Protein AF-A0A4R3L0T0-F1 (afdb_monomer_lite)

Sequence (60 aa):
DLNPDELVWSYTKRTGVARSPLRSGEKLADRVHAQLSGIKLRPDLVRSFFGHPSVAYISD

Foldseek 3Di:
DDDLVVVVVVCLCVDFLVPDDDDPPDDSVVRSVVVVVVCVVCVVNSVVSCVDPVNVVVVD

pLDDT: mean 88.27, std 9.25, range [59.75, 97.38]

Organism: NCBI:txid634155

Structure (mmCIF, N/CA/C/O backbone):
data_AF-A0A4R3L0T0-F1
#
_entry.id   AF-A0A4R3L0T0-F1
#
loop_
_atom_site.group_PDB
_atom_site.id
_atom_site.type_symbol
_atom_site.label_atom_id
_atom_site.label_alt_id
_atom_site.label_comp_id
_atom_site.label_asym_id
_atom_site.label_entity_id
_atom_site.label_seq_id
_atom_site.pdbx_PDB_ins_code
_atom_site.Cartn_x
_atom_site.Cartn_y
_atom_site.Cartn_z
_atom_site.occupancy
_atom_site.B_iso_or_equiv
_atom_site.auth_seq_id
_atom_site.auth_comp_id
_atom_site.auth_asym_id
_atom_site.auth_atom_id
_atom_site.pdbx_PDB_model_num
ATOM 1 N N . ASP A 1 1 ? 15.679 10.180 -2.992 1.00 59.75 1 ASP A N 1
ATOM 2 C CA . ASP A 1 1 ? 14.870 9.281 -3.828 1.00 59.75 1 ASP A CA 1
ATOM 3 C C . ASP A 1 1 ? 13.838 8.549 -3.004 1.00 59.75 1 ASP A C 1
ATOM 5 O O . ASP A 1 1 ? 14.142 8.168 -1.880 1.00 59.75 1 ASP A O 1
ATOM 9 N N . LEU A 1 2 ? 12.621 8.407 -3.536 1.00 70.81 2 LEU A N 1
ATOM 10 C CA . LEU A 1 2 ? 11.649 7.458 -2.992 1.00 70.81 2 LEU A CA 1
ATOM 11 C C . LEU A 1 2 ? 11.984 6.085 -3.561 1.00 70.81 2 LEU A C 1
ATOM 13 O O . LEU A 1 2 ? 12.091 5.945 -4.774 1.00 70.81 2 LEU A O 1
ATOM 17 N N . ASN A 1 3 ? 12.086 5.094 -2.691 1.00 88.19 3 ASN A N 1
ATOM 18 C CA . ASN A 1 3 ? 12.048 3.685 -3.051 1.00 88.19 3 ASN A CA 1
ATOM 19 C C . ASN A 1 3 ? 10.589 3.247 -3.371 1.00 88.19 3 ASN A C 1
ATOM 21 O O . ASN A 1 3 ? 9.631 3.986 -3.102 1.00 88.19 3 ASN A O 1
ATOM 25 N N . PRO A 1 4 ? 10.371 2.068 -3.984 1.00 90.31 4 PRO A N 1
ATOM 26 C CA . PRO A 1 4 ? 9.041 1.630 -4.419 1.00 90.31 4 PRO A CA 1
ATOM 27 C C . PRO A 1 4 ? 8.041 1.463 -3.270 1.00 90.31 4 PRO A C 1
ATOM 29 O O . PRO A 1 4 ? 6.846 1.693 -3.447 1.00 90.31 4 PRO A O 1
ATOM 32 N N . ASP A 1 5 ? 8.507 1.091 -2.083 1.00 91.44 5 ASP A N 1
ATOM 33 C CA . ASP A 1 5 ? 7.712 0.977 -0.861 1.00 91.44 5 ASP A CA 1
ATOM 34 C C . ASP A 1 5 ? 7.153 2.327 -0.396 1.00 91.44 5 ASP A C 1
ATOM 36 O O . ASP A 1 5 ? 5.982 2.383 -0.016 1.00 91.44 5 ASP A O 1
ATOM 40 N N . GLU A 1 6 ? 7.888 3.433 -0.533 1.00 93.19 6 GLU A N 1
ATOM 41 C CA . GLU A 1 6 ? 7.331 4.766 -0.271 1.00 93.19 6 GLU A CA 1
ATOM 42 C C . GLU A 1 6 ? 6.240 5.152 -1.290 1.00 93.19 6 GLU A C 1
ATOM 44 O O . GLU A 1 6 ? 5.241 5.795 -0.938 1.00 93.19 6 GLU A O 1
ATOM 49 N N . LEU A 1 7 ? 6.350 4.705 -2.548 1.00 94.12 7 LEU A N 1
ATOM 50 C CA . LEU A 1 7 ? 5.284 4.883 -3.545 1.00 94.12 7 LEU A CA 1
ATOM 51 C C . LEU A 1 7 ? 4.032 4.066 -3.185 1.00 94.12 7 LEU A C 1
ATOM 53 O O . LEU A 1 7 ? 2.915 4.599 -3.226 1.00 94.12 7 LEU A O 1
ATOM 57 N N . VAL A 1 8 ? 4.206 2.811 -2.753 1.00 94.00 8 VAL A N 1
ATOM 58 C CA . VAL A 1 8 ? 3.123 1.961 -2.227 1.00 94.00 8 VAL A CA 1
ATOM 59 C C . VAL A 1 8 ? 2.473 2.614 -1.007 1.00 94.00 8 VAL A C 1
ATOM 61 O O . VAL A 1 8 ? 1.241 2.659 -0.908 1.00 94.00 8 VAL A O 1
ATOM 64 N N . TRP A 1 9 ? 3.267 3.167 -0.090 1.00 92.06 9 TRP A N 1
ATOM 65 C CA . TRP A 1 9 ? 2.765 3.836 1.106 1.00 92.06 9 TRP A CA 1
ATOM 66 C C . TRP A 1 9 ? 1.975 5.102 0.767 1.00 92.06 9 TRP A C 1
ATOM 68 O O . TRP A 1 9 ? 0.886 5.335 1.300 1.00 92.06 9 TRP A O 1
ATOM 78 N N . SER A 1 10 ? 2.459 5.900 -0.183 1.00 91.81 10 SER A N 1
ATOM 79 C CA . SER A 1 10 ? 1.756 7.086 -0.669 1.00 91.81 10 SER A CA 1
ATOM 80 C C . SER A 1 10 ? 0.414 6.745 -1.326 1.00 91.81 10 SER A C 1
ATOM 82 O O . SER A 1 10 ? -0.591 7.413 -1.058 1.00 91.81 10 SER A O 1
ATOM 84 N N . TYR A 1 11 ? 0.365 5.682 -2.138 1.00 92.12 11 TYR A N 1
ATOM 85 C CA . TYR A 1 11 ? -0.880 5.166 -2.712 1.00 92.12 11 TYR A CA 1
ATOM 86 C C . TYR A 1 11 ? -1.831 4.669 -1.620 1.00 92.12 11 TYR A C 1
ATOM 88 O O . TYR A 1 11 ? -3.019 5.000 -1.634 1.00 92.12 11 TYR A O 1
ATOM 96 N N . THR A 1 12 ? -1.305 3.932 -0.639 1.00 91.12 12 THR A N 1
ATOM 97 C CA . THR A 1 12 ? -2.080 3.375 0.477 1.00 91.12 12 THR A CA 1
ATOM 98 C C . THR A 1 12 ? -2.726 4.471 1.322 1.00 91.12 12 THR A C 1
ATOM 100 O O . THR A 1 12 ? -3.889 4.359 1.689 1.00 91.12 12 THR A O 1
ATOM 103 N N . LYS A 1 13 ? -2.024 5.583 1.566 1.00 87.50 13 LYS A N 1
ATOM 104 C CA . LYS A 1 13 ? -2.582 6.745 2.276 1.00 87.50 13 LYS A CA 1
ATOM 105 C C . LYS A 1 13 ? -3.588 7.540 1.446 1.00 87.50 13 LYS A C 1
ATOM 107 O O . LYS A 1 13 ? -4.478 8.153 2.012 1.00 87.50 13 LYS A O 1
ATOM 112 N N . ARG A 1 14 ? -3.457 7.588 0.118 1.00 86.62 14 ARG A N 1
ATOM 113 C CA . ARG A 1 14 ? -4.368 8.369 -0.748 1.00 86.62 14 ARG A CA 1
ATOM 114 C C . ARG A 1 14 ? -5.629 7.609 -1.158 1.00 86.62 14 ARG A C 1
ATOM 116 O O . ARG A 1 14 ? -6.628 8.223 -1.529 1.00 86.62 14 ARG A O 1
ATOM 123 N N . THR A 1 15 ? -5.600 6.284 -1.089 1.00 78.31 15 THR A N 1
ATOM 124 C CA . THR A 1 15 ? -6.709 5.405 -1.478 1.00 78.31 15 THR A CA 1
ATOM 125 C C . THR A 1 15 ? -7.231 4.645 -0.258 1.00 78.31 15 THR A C 1
ATOM 127 O O . THR A 1 15 ? -6.482 4.419 0.679 1.00 78.31 15 THR A O 1
ATOM 130 N N . GLY A 1 16 ? -8.514 4.276 -0.211 1.00 68.25 16 GLY A N 1
ATOM 131 C CA . GLY A 1 16 ? -9.046 3.381 0.832 1.00 68.25 16 GLY A CA 1
ATOM 132 C C . GLY A 1 16 ? -8.997 3.923 2.272 1.00 68.25 16 GLY A C 1
ATOM 133 O O . GLY A 1 16 ? -9.903 4.647 2.684 1.00 68.25 16 GLY A O 1
ATOM 134 N N . VAL A 1 17 ? -7.967 3.544 3.040 1.00 65.19 17 VAL A N 1
ATOM 135 C CA . VAL A 1 17 ? -7.857 3.715 4.504 1.00 65.19 17 VAL A CA 1
ATOM 136 C C . VAL A 1 17 ? -8.050 5.159 4.975 1.00 65.19 17 VAL A C 1
ATOM 138 O O . VAL A 1 17 ? -8.709 5.374 5.988 1.00 65.19 17 VAL A O 1
ATOM 141 N N . ALA A 1 18 ? -7.534 6.159 4.258 1.00 65.50 18 ALA A N 1
ATOM 142 C CA . ALA A 1 18 ? -7.626 7.551 4.715 1.00 65.50 18 ALA A CA 1
ATOM 143 C C . ALA A 1 18 ? -8.981 8.220 4.449 1.00 65.50 18 ALA A C 1
ATOM 145 O O . ALA A 1 18 ? -9.228 9.318 4.941 1.00 65.50 18 ALA A O 1
ATOM 146 N N . ARG A 1 19 ? -9.860 7.601 3.650 1.00 69.75 19 ARG A N 1
ATOM 147 C CA . ARG A 1 19 ? -11.117 8.234 3.216 1.00 69.75 19 ARG A CA 1
ATOM 148 C C . ARG A 1 19 ? -12.315 7.858 4.081 1.00 69.75 19 ARG A C 1
ATOM 150 O O . ARG A 1 19 ? -13.422 8.314 3.810 1.00 69.75 19 ARG A O 1
ATOM 157 N N . SER A 1 20 ? -12.139 7.022 5.104 1.00 79.75 20 SER A N 1
ATOM 158 C CA . SER A 1 20 ? -13.233 6.634 5.996 1.00 79.75 20 SER A CA 1
ATOM 159 C C . SER A 1 20 ? -12.735 6.401 7.421 1.00 79.75 20 SER A C 1
ATOM 161 O O . SER A 1 20 ? -11.801 5.618 7.608 1.00 79.75 20 SER A O 1
ATOM 163 N N . PRO A 1 21 ? -13.364 7.013 8.439 1.00 86.25 21 PRO A N 1
ATOM 164 C CA . PRO A 1 21 ? -12.991 6.783 9.829 1.00 86.25 21 PRO A CA 1
ATOM 165 C C . PRO A 1 21 ? -13.150 5.305 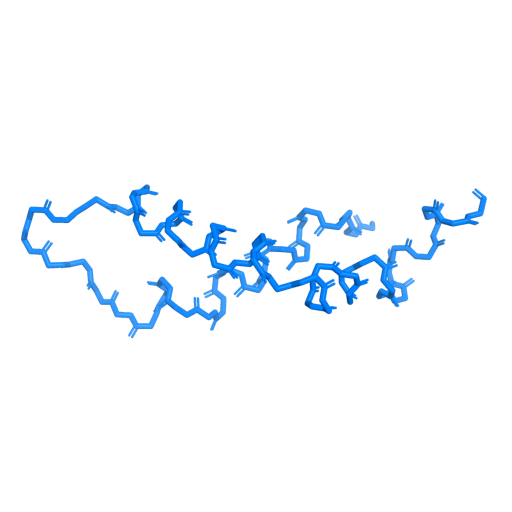10.217 1.00 86.25 21 PRO A C 1
ATOM 167 O O . PRO A 1 21 ? -13.897 4.542 9.587 1.00 86.25 21 PRO A O 1
ATOM 170 N N . LEU A 1 22 ? -12.408 4.888 11.241 1.00 88.94 22 LEU A N 1
ATOM 171 C CA . LEU A 1 22 ? -12.583 3.573 11.856 1.00 88.94 22 LEU A CA 1
ATOM 172 C C . LEU A 1 22 ? -13.931 3.535 12.576 1.00 88.94 22 LEU A C 1
ATOM 174 O O . LEU A 1 22 ? -14.291 4.480 13.278 1.00 88.94 22 LEU A O 1
ATOM 178 N N . ARG A 1 23 ? -14.680 2.450 12.394 1.00 89.88 23 ARG A N 1
ATOM 179 C CA . ARG A 1 23 ? -15.869 2.148 13.190 1.00 89.88 23 ARG A CA 1
ATOM 180 C C . ARG A 1 23 ? -15.436 1.499 14.501 1.00 89.88 23 ARG A C 1
ATOM 182 O O . ARG A 1 23 ? -14.317 1.003 14.634 1.00 89.88 23 ARG A O 1
ATOM 189 N N . SER A 1 24 ? -16.344 1.493 15.472 1.00 93.00 24 SER A N 1
ATOM 190 C CA . SER A 1 24 ? -16.108 0.824 16.752 1.00 93.00 24 SER A CA 1
ATOM 191 C C . SER A 1 24 ? -15.729 -0.645 16.534 1.00 93.00 24 SER A C 1
ATOM 193 O O . SER A 1 24 ? -16.392 -1.349 15.773 1.00 93.00 24 SER A O 1
ATOM 195 N N . GLY A 1 25 ? -14.647 -1.084 17.178 1.00 94.00 25 GLY A N 1
ATOM 196 C CA . GLY A 1 25 ? -14.110 -2.443 17.057 1.00 94.00 25 GLY A CA 1
ATOM 197 C C . GLY A 1 25 ? -13.171 -2.688 15.869 1.00 94.00 25 GLY A C 1
ATOM 198 O O . GLY A 1 25 ? -12.520 -3.729 15.843 1.00 94.00 25 GLY A O 1
ATOM 199 N N . GLU A 1 26 ? -13.033 -1.760 14.917 1.00 93.38 26 GLU A N 1
ATOM 200 C CA . GLU A 1 26 ? -12.058 -1.899 13.827 1.00 93.38 26 GLU A CA 1
ATOM 201 C C . GLU A 1 26 ? -10.662 -1.418 14.233 1.00 93.38 26 GLU A C 1
ATOM 203 O O . GLU A 1 26 ? -10.501 -0.415 14.932 1.00 93.38 26 GLU A O 1
ATOM 208 N N . LYS A 1 27 ? -9.627 -2.091 13.715 1.00 92.44 27 LYS A N 1
ATOM 209 C CA . LYS A 1 27 ? -8.230 -1.678 13.881 1.00 92.44 27 LYS A CA 1
ATOM 210 C C . LYS A 1 27 ? -7.681 -1.105 12.580 1.00 92.44 27 LYS A C 1
ATOM 212 O O . LYS A 1 27 ? -7.906 -1.646 11.497 1.00 92.44 27 LYS A O 1
ATOM 217 N N . LEU A 1 28 ? -6.890 -0.037 12.695 1.00 90.38 28 LEU A N 1
ATOM 218 C CA . LEU A 1 28 ? -6.211 0.572 11.547 1.00 90.38 28 LEU A CA 1
ATOM 219 C C . LEU A 1 28 ? -5.305 -0.429 10.824 1.00 90.38 28 LEU A C 1
ATOM 221 O O . LEU A 1 28 ? -5.323 -0.492 9.598 1.00 90.38 28 LEU A O 1
ATOM 225 N N . ALA A 1 29 ? -4.549 -1.223 11.587 1.00 92.38 29 ALA A N 1
ATOM 226 C CA . ALA A 1 29 ? -3.629 -2.219 11.050 1.00 92.38 29 ALA A CA 1
ATOM 227 C C . ALA A 1 29 ? -4.343 -3.237 10.149 1.00 92.38 29 ALA A C 1
ATOM 229 O O . ALA A 1 29 ? -3.871 -3.503 9.048 1.00 92.38 29 ALA A O 1
ATOM 230 N N . ASP A 1 30 ? -5.515 -3.729 10.561 1.00 93.38 30 ASP A N 1
ATOM 231 C CA . ASP A 1 30 ? -6.287 -4.705 9.784 1.00 93.38 30 ASP A CA 1
ATOM 232 C C . ASP A 1 30 ? -6.759 -4.106 8.452 1.00 93.38 30 ASP A C 1
ATOM 234 O O . ASP A 1 30 ? -6.652 -4.742 7.403 1.00 93.38 30 ASP A O 1
ATOM 238 N N . ARG A 1 31 ? -7.205 -2.841 8.456 1.00 90.44 31 ARG A N 1
ATOM 239 C CA . ARG A 1 31 ? -7.582 -2.136 7.221 1.00 90.44 31 ARG A CA 1
ATOM 240 C C . ARG A 1 31 ? -6.389 -1.897 6.297 1.00 90.44 31 ARG A C 1
ATOM 242 O O . ARG A 1 31 ? -6.507 -2.091 5.088 1.00 90.44 31 ARG A O 1
ATOM 249 N N . VAL A 1 32 ? -5.244 -1.498 6.853 1.00 91.75 32 VAL A N 1
ATOM 250 C CA . VAL A 1 32 ? -4.001 -1.325 6.087 1.00 91.75 32 VAL A CA 1
ATOM 251 C C . VAL A 1 32 ? -3.570 -2.662 5.481 1.00 91.75 32 VAL A C 1
ATOM 253 O O . VAL A 1 32 ? -3.286 -2.719 4.287 1.00 91.75 32 VAL A O 1
ATOM 256 N N . HIS A 1 33 ? -3.610 -3.757 6.243 1.00 94.00 33 HIS A N 1
ATOM 257 C CA . HIS A 1 33 ? -3.300 -5.096 5.739 1.00 94.00 33 HIS A CA 1
ATOM 258 C C . HIS A 1 33 ? -4.254 -5.554 4.636 1.00 94.00 33 HIS A C 1
ATOM 260 O O . HIS A 1 33 ? -3.795 -6.084 3.620 1.00 94.00 33 HIS A O 1
ATOM 266 N N . ALA A 1 34 ? -5.560 -5.325 4.787 1.00 92.94 34 ALA A N 1
ATOM 267 C CA . ALA A 1 34 ? -6.539 -5.634 3.750 1.00 92.94 34 ALA A CA 1
ATOM 268 C C . ALA A 1 34 ? -6.264 -4.838 2.464 1.00 92.94 34 ALA A C 1
ATOM 270 O O . ALA A 1 34 ? -6.283 -5.395 1.365 1.00 92.94 34 ALA A O 1
ATOM 271 N N . GLN A 1 35 ? -5.927 -3.552 2.589 1.00 92.06 35 GLN A N 1
ATOM 272 C CA . GLN A 1 35 ? -5.596 -2.713 1.442 1.00 92.06 35 GLN A CA 1
ATOM 273 C C . GLN A 1 35 ? -4.294 -3.142 0.754 1.00 92.06 35 GL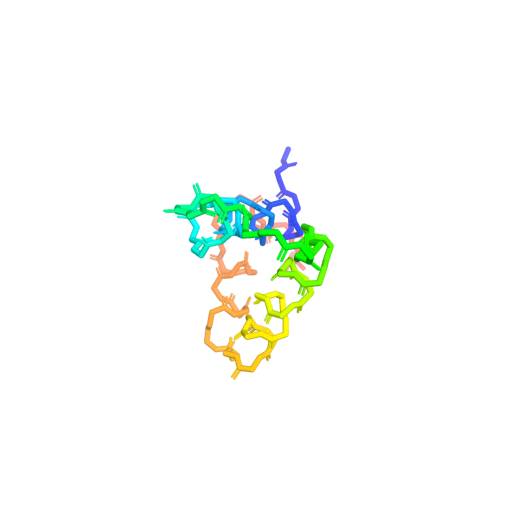N A C 1
ATOM 275 O O . GLN A 1 35 ? -4.272 -3.260 -0.471 1.00 92.06 35 GLN A O 1
ATOM 280 N N . LEU A 1 36 ? -3.234 -3.434 1.512 1.00 94.12 36 LEU A N 1
ATOM 281 C CA . LEU A 1 36 ? -1.980 -3.969 0.970 1.00 94.12 36 LEU A CA 1
ATOM 282 C C . LEU A 1 36 ? -2.201 -5.323 0.279 1.00 94.12 36 LEU A C 1
ATOM 284 O O . LEU A 1 36 ? -1.652 -5.566 -0.795 1.00 94.12 36 LEU A O 1
ATOM 288 N N . SER A 1 37 ? -3.071 -6.172 0.831 1.00 95.69 37 SER A N 1
ATOM 289 C CA . SER A 1 37 ? -3.477 -7.433 0.197 1.00 95.69 37 SER A CA 1
ATOM 290 C C . SER A 1 37 ? -4.205 -7.187 -1.130 1.00 95.69 37 SER A C 1
ATOM 292 O O . SER A 1 37 ? -3.918 -7.849 -2.123 1.00 95.69 37 SER A O 1
ATOM 294 N N . GLY A 1 38 ? -5.078 -6.178 -1.195 1.00 94.88 38 GLY A N 1
ATOM 295 C CA . GLY A 1 38 ? -5.728 -5.754 -2.439 1.00 94.88 38 GLY A CA 1
ATOM 296 C C . GLY A 1 38 ? -4.771 -5.135 -3.468 1.00 94.88 38 GLY A C 1
ATOM 297 O O . GLY A 1 38 ? -5.007 -5.233 -4.672 1.00 94.88 38 GLY A O 1
ATOM 298 N N . ILE A 1 39 ? -3.676 -4.504 -3.033 1.00 95.19 39 ILE A N 1
ATOM 299 C CA . ILE A 1 39 ? -2.596 -4.061 -3.930 1.00 95.19 39 ILE A CA 1
ATOM 300 C C . ILE A 1 39 ? -1.837 -5.275 -4.475 1.00 95.19 39 ILE A C 1
ATOM 302 O O . ILE A 1 39 ? -1.644 -5.363 -5.682 1.00 95.19 39 ILE A O 1
ATOM 306 N N . LYS A 1 40 ? -1.483 -6.245 -3.620 1.00 95.19 40 LYS A N 1
ATOM 307 C CA . LYS A 1 40 ? -0.786 -7.482 -4.017 1.00 95.19 40 LYS A CA 1
ATOM 308 C C . LYS A 1 40 ? -1.527 -8.259 -5.113 1.00 95.19 40 LYS A C 1
ATOM 310 O O . LYS A 1 40 ? -0.887 -8.854 -5.973 1.00 95.19 40 LYS A O 1
ATOM 315 N N . LEU A 1 41 ? -2.859 -8.241 -5.098 1.00 97.38 41 LEU A N 1
ATOM 316 C CA . LEU A 1 41 ? -3.701 -8.911 -6.098 1.00 97.38 41 LEU A CA 1
ATOM 317 C C . LEU A 1 41 ? -3.785 -8.172 -7.450 1.00 97.38 41 LEU A C 1
ATOM 319 O O . LEU A 1 41 ? -4.390 -8.695 -8.382 1.00 97.38 41 LEU A O 1
ATOM 323 N N . ARG A 1 42 ? -3.191 -6.978 -7.577 1.00 97.12 42 ARG A N 1
ATOM 324 C CA . ARG A 1 42 ? -3.207 -6.147 -8.792 1.00 97.12 42 ARG A CA 1
ATOM 325 C C . ARG A 1 42 ? -1.795 -6.003 -9.367 1.00 97.12 42 ARG A C 1
ATOM 327 O O . ARG A 1 42 ? -1.098 -5.035 -9.057 1.00 97.12 42 ARG A O 1
ATOM 334 N N . PRO A 1 43 ? -1.327 -6.973 -10.172 1.00 96.50 43 PRO A N 1
ATOM 335 C CA . PRO A 1 43 ? 0.051 -6.993 -10.657 1.00 96.50 43 PRO A CA 1
ATOM 336 C C . PRO A 1 43 ? 0.386 -5.818 -11.587 1.00 96.50 43 PRO A C 1
ATOM 338 O O . PRO A 1 43 ? 1.534 -5.392 -11.638 1.00 96.50 43 PRO A O 1
ATOM 341 N N . ASP A 1 44 ? -0.595 -5.275 -12.308 1.00 97.00 44 ASP A N 1
ATOM 342 C CA . ASP A 1 44 ? -0.481 -4.040 -13.092 1.00 97.00 44 ASP 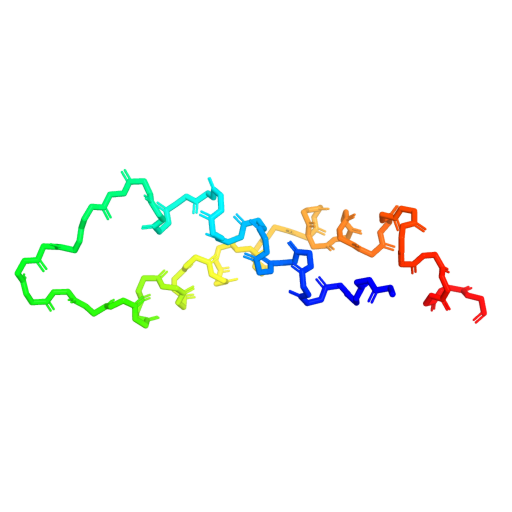A CA 1
ATOM 343 C C . ASP A 1 44 ? -0.123 -2.838 -12.203 1.00 97.00 44 ASP A C 1
ATOM 345 O O . ASP A 1 44 ? 0.853 -2.134 -12.469 1.00 97.00 44 ASP A O 1
ATOM 349 N N . LEU A 1 45 ? -0.840 -2.668 -11.089 1.00 95.94 45 LEU A N 1
ATOM 350 C CA . LEU A 1 45 ? -0.566 -1.614 -10.121 1.00 95.94 45 LEU A CA 1
ATOM 351 C C . LEU A 1 45 ? 0.799 -1.816 -9.460 1.00 95.94 45 LEU A C 1
ATOM 353 O O . LEU A 1 45 ? 1.567 -0.864 -9.354 1.00 95.94 45 LEU A O 1
ATOM 357 N N . VAL A 1 46 ? 1.129 -3.045 -9.054 1.00 95.06 46 VAL A N 1
ATOM 358 C CA . VAL A 1 46 ? 2.438 -3.346 -8.456 1.00 95.06 46 VAL A CA 1
ATOM 359 C C . VAL A 1 46 ? 3.567 -2.961 -9.411 1.00 95.06 46 VAL A C 1
ATOM 361 O O . VAL A 1 46 ? 4.470 -2.236 -9.005 1.00 95.06 46 VAL A O 1
ATOM 364 N N . ARG A 1 47 ? 3.493 -3.359 -10.690 1.00 94.62 47 ARG A N 1
ATOM 365 C CA . ARG A 1 47 ? 4.498 -2.989 -11.702 1.00 94.62 47 ARG A CA 1
ATOM 366 C C . ARG A 1 47 ? 4.592 -1.480 -11.909 1.00 94.62 47 ARG A C 1
ATOM 368 O O . ARG A 1 47 ? 5.693 -0.975 -12.097 1.00 94.62 47 ARG A O 1
ATOM 375 N N . SER A 1 48 ? 3.476 -0.754 -11.833 1.00 93.56 48 SER A N 1
ATOM 376 C CA . SER A 1 48 ? 3.484 0.703 -12.010 1.00 93.56 48 SER A CA 1
ATOM 377 C C . SER A 1 48 ? 4.350 1.438 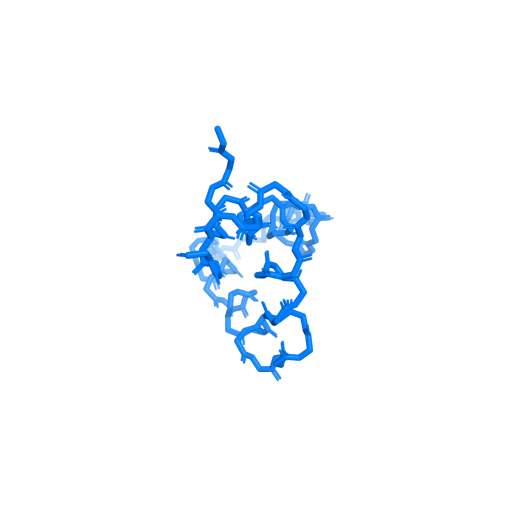-10.977 1.00 93.56 48 SER A C 1
ATOM 379 O O . SER A 1 48 ? 4.962 2.445 -11.321 1.00 93.56 48 SER A O 1
ATOM 381 N N . PHE A 1 49 ? 4.479 0.917 -9.747 1.00 93.38 49 PHE A N 1
ATOM 382 C CA . PHE A 1 49 ? 5.373 1.503 -8.741 1.00 93.38 49 PHE A CA 1
ATOM 383 C C . PHE A 1 49 ? 6.846 1.386 -9.134 1.00 93.38 49 PHE A C 1
ATOM 385 O O . PHE A 1 49 ? 7.599 2.322 -8.906 1.00 93.38 49 PHE A O 1
ATOM 392 N N . PHE A 1 50 ? 7.240 0.277 -9.764 1.00 91.69 50 PHE A N 1
ATOM 393 C CA . PHE A 1 50 ? 8.607 0.052 -10.251 1.00 91.69 50 PHE A CA 1
ATOM 394 C C . PHE A 1 50 ? 8.890 0.751 -11.588 1.00 91.69 50 PHE A C 1
ATOM 396 O O . PHE A 1 50 ? 10.044 0.976 -11.926 1.00 91.69 50 PHE A O 1
ATOM 403 N N . GLY A 1 51 ? 7.849 1.120 -12.338 1.00 91.44 51 GLY A N 1
ATOM 404 C CA . GLY A 1 51 ? 7.965 1.900 -13.574 1.00 91.44 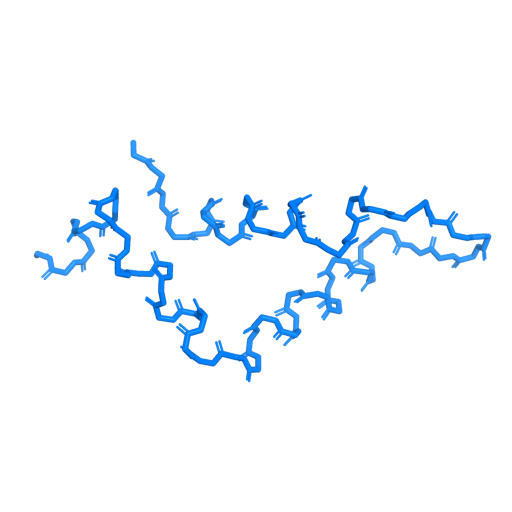51 GLY A CA 1
ATOM 405 C C . GLY A 1 51 ? 7.978 3.418 -13.367 1.00 91.44 51 GLY A C 1
ATOM 406 O O . GLY A 1 51 ? 8.003 4.162 -14.346 1.00 91.44 51 GLY A O 1
ATOM 407 N N . HIS A 1 52 ? 7.906 3.905 -12.124 1.00 91.88 52 HIS A N 1
ATOM 408 C CA . HIS A 1 52 ? 7.885 5.340 -11.853 1.00 91.88 52 HIS A CA 1
ATOM 409 C C . HIS A 1 52 ? 9.276 5.967 -12.089 1.00 91.88 52 HIS A C 1
ATOM 411 O O . HIS A 1 52 ? 10.272 5.404 -11.636 1.00 91.88 52 HIS A O 1
ATOM 417 N N . PRO A 1 53 ? 9.388 7.159 -12.716 1.00 90.94 53 PRO A N 1
ATOM 418 C CA . PRO A 1 53 ? 10.690 7.755 -13.040 1.00 90.94 53 PRO A CA 1
ATOM 419 C C . PRO A 1 53 ? 11.628 7.938 -11.839 1.00 90.94 53 PRO A C 1
ATOM 421 O O . PRO A 1 53 ? 12.839 7.817 -11.981 1.00 90.94 53 PRO A O 1
ATOM 424 N N . SER A 1 54 ? 11.082 8.180 -10.642 1.00 90.00 54 SER A N 1
ATOM 425 C CA . SER A 1 54 ? 11.883 8.341 -9.415 1.00 90.00 54 SER A CA 1
ATOM 426 C C . SER A 1 54 ? 12.525 7.051 -8.893 1.00 90.00 54 SER A C 1
ATOM 428 O O . SER A 1 54 ? 13.274 7.114 -7.929 1.00 90.00 54 SER A O 1
ATOM 430 N N . VAL A 1 55 ? 12.193 5.886 -9.459 1.00 90.19 55 VAL A N 1
ATOM 431 C CA . VAL A 1 55 ? 12.788 4.588 -9.090 1.00 90.19 55 VAL A CA 1
ATOM 432 C C . VAL A 1 55 ? 13.515 3.926 -10.259 1.00 90.19 55 VAL A C 1
ATOM 434 O O . VAL A 1 55 ? 13.839 2.743 -10.195 1.00 90.19 55 VAL A O 1
ATOM 437 N N . ALA A 1 56 ? 13.796 4.679 -11.328 1.00 85.12 56 ALA A N 1
ATOM 438 C CA . ALA A 1 56 ? 14.463 4.156 -12.519 1.00 85.12 56 ALA A CA 1
ATOM 439 C C . ALA A 1 56 ? 15.817 3.485 -12.206 1.00 85.12 56 ALA A C 1
ATOM 441 O O . ALA A 1 56 ? 16.185 2.527 -12.878 1.00 85.12 56 ALA A O 1
ATOM 442 N N . TYR A 1 57 ? 16.489 3.911 -11.128 1.00 83.62 57 TYR A N 1
ATOM 443 C CA . TYR A 1 57 ? 17.750 3.343 -10.633 1.00 83.62 57 TYR A CA 1
ATOM 444 C C . TYR A 1 57 ? 17.680 1.855 -10.248 1.00 83.62 57 TYR A C 1
ATOM 446 O O . TYR A 1 57 ? 18.709 1.227 -10.053 1.00 83.62 57 TYR A O 1
ATOM 454 N N . ILE A 1 58 ? 16.485 1.280 -10.077 1.00 83.62 58 ILE A N 1
ATOM 455 C CA . ILE A 1 58 ? 16.321 -0.142 -9.727 1.00 83.62 58 ILE A CA 1
ATOM 456 C C . ILE A 1 58 ? 16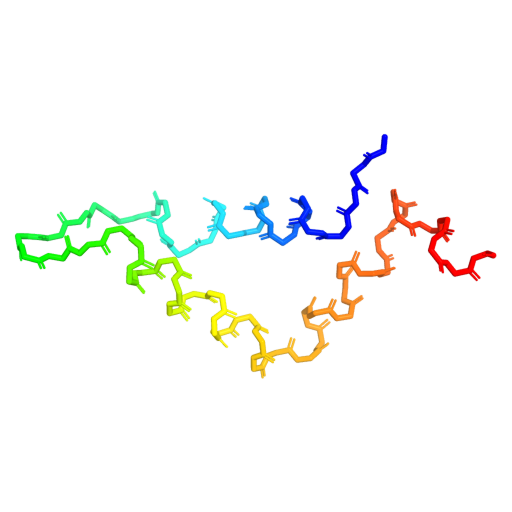.572 -1.053 -10.933 1.00 83.62 58 ILE A C 1
ATOM 458 O O . ILE A 1 58 ? 16.825 -2.242 -10.760 1.00 83.62 58 ILE A O 1
ATOM 462 N N . SER A 1 59 ? 16.450 -0.512 -12.147 1.00 73.56 59 SER A N 1
ATOM 463 C CA . SER A 1 59 ? 16.611 -1.267 -13.395 1.00 73.56 59 SER A CA 1
ATOM 464 C C . SER A 1 59 ? 17.971 -1.053 -14.071 1.00 73.56 59 SER A C 1
ATOM 466 O O . SER A 1 59 ? 18.172 -1.617 -15.145 1.00 73.56 59 SER A O 1
ATOM 468 N N . ASP A 1 60 ? 18.846 -0.236 -13.479 1.00 63.78 60 ASP A N 1
ATOM 469 C CA . ASP A 1 60 ? 20.198 0.088 -13.968 1.00 63.78 60 ASP A CA 1
ATOM 470 C C . ASP A 1 60 ? 21.263 -0.816 -13.319 1.00 63.78 60 ASP A C 1
ATOM 472 O O . ASP A 1 60 ? 21.069 -1.208 -12.141 1.00 63.78 60 ASP A O 1
#

Secondary structure (DSSP, 8-state):
---HHHHHHHHHHHSGGGGSPPPTT--HHHHHHHHHHHHHT-HHHHHHHHTSGGGGGG--

Radius of gyration: 13.44 Å; chains: 1; bounding box: 36×18×31 Å